Protein AF-I2K6D5-F1 (afdb_monomer)

Nearest PDB structures (foldseek):
  4fzs-assembly1_A  TM=4.509E-01  e=6.278E+00  Homo sapiens

Sequence (104 aa):
MGNKQQKLTYSKVGLAFVVFYLILTLICVIWAFTVSDPKGKFVLLQLPVALQLAVIQELGYIKLFVGLSWFVIYPLIIIPTLVILYQIGAMINSFWNILRVNRK

Mean predicted aligned error: 7.84 Å

Solvent-accessible surface area (backbone atoms only — not comparable to full-atom values): 5911 Å² total; per-residue (Å²): 135,88,81,77,75,76,73,82,70,76,38,66,58,4,50,49,48,35,53,53,51,52,51,54,39,48,52,30,49,56,51,26,72,73,44,83,52,71,66,60,23,53,51,34,59,32,66,77,44,44,69,61,49,49,53,37,42,76,71,67,51,47,72,77,54,62,92,59,52,68,84,55,52,48,57,69,50,47,56,59,48,42,54,51,38,30,50,52,24,36,51,52,55,50,51,53,51,52,58,57,57,77,73,111

Secondary structure (DSSP, 8-state):
-----------HHHHHHHHHHHHHHHHHHHHHHH--SHHHHHHHHHTTTHHHHHHHHHTT-GGGGTT--HHHHHHHHHHHHHHHHHHHHHHHHHHHHHHHHTT-

Foldseek 3Di:
DDPPPPPPPQQPQLVVQLVVLVVQQVVLQVVLVVDPDPVSSVVSNCVSCVVVLVVCVVVVNNVVCPPPDSVVVCCVRSVVVSVVSSVVSVVVVVVVVVVVVVVD

Radius of gyration: 18.41 Å; Cα contacts (8 Å, |Δi|>4): 56; chains: 1; bounding box: 56×31×52 Å

pLDDT: mean 83.47, std 12.56, range [40.16, 94.25]

Structure (mmCIF, N/CA/C/O backbone):
data_AF-I2K6D5-F1
#
_entry.id   AF-I2K6D5-F1
#
loop_
_atom_site.group_PDB
_atom_site.id
_atom_site.type_symbol
_atom_site.label_atom_id
_atom_site.label_alt_id
_atom_site.label_comp_id
_atom_site.label_asym_id
_atom_site.label_entity_id
_atom_site.label_seq_id
_atom_site.pdbx_PDB_ins_code
_atom_site.Cartn_x
_atom_site.Cartn_y
_atom_site.Cartn_z
_atom_site.occupancy
_atom_site.B_iso_or_equiv
_atom_site.auth_seq_id
_atom_site.auth_comp_id
_atom_site.auth_asym_id
_atom_site.auth_atom_id
_atom_site.pdbx_PDB_model_num
ATOM 1 N N . MET A 1 1 ? -37.290 -7.376 16.667 1.00 40.16 1 MET A N 1
ATOM 2 C CA . MET A 1 1 ? -36.279 -7.956 15.753 1.00 40.16 1 MET A CA 1
ATOM 3 C C . MET A 1 1 ? -35.229 -6.895 15.474 1.00 40.16 1 MET A C 1
ATOM 5 O O . MET A 1 1 ? -35.588 -5.743 15.274 1.00 40.16 1 MET A O 1
ATOM 9 N N . GLY A 1 2 ? -33.957 -7.254 15.641 1.00 43.91 2 GLY A N 1
ATOM 10 C CA . GLY A 1 2 ? -32.858 -6.326 15.899 1.00 43.91 2 GLY A CA 1
ATOM 11 C C . GLY A 1 2 ? -32.510 -5.413 14.731 1.00 43.91 2 GLY A C 1
ATOM 12 O O . GLY A 1 2 ? -32.138 -5.882 13.665 1.00 43.91 2 GLY A O 1
ATOM 13 N N . ASN A 1 3 ? -32.527 -4.107 14.987 1.00 45.66 3 ASN A N 1
ATOM 14 C CA . ASN A 1 3 ? -31.892 -3.119 14.129 1.00 45.66 3 ASN A CA 1
ATOM 15 C C . ASN A 1 3 ? -30.602 -2.673 14.830 1.00 45.66 3 ASN A C 1
ATOM 17 O O . ASN A 1 3 ? -30.500 -1.574 15.373 1.00 45.66 3 ASN A O 1
ATOM 21 N N . LYS A 1 4 ? -29.623 -3.588 14.906 1.00 44.19 4 LYS A N 1
ATOM 22 C CA . LYS A 1 4 ? -28.245 -3.211 15.230 1.00 44.19 4 LYS A CA 1
ATOM 23 C C . LYS A 1 4 ? -27.710 -2.517 13.989 1.00 44.19 4 LYS A C 1
ATOM 25 O O . LYS A 1 4 ? -27.098 -3.148 13.137 1.00 44.19 4 LYS A O 1
ATOM 30 N N . GLN A 1 5 ? -27.998 -1.224 13.894 1.00 46.34 5 GLN A N 1
ATOM 31 C CA . GLN A 1 5 ? -27.266 -0.292 13.055 1.00 46.34 5 GLN A CA 1
ATOM 32 C C . GLN A 1 5 ? -25.784 -0.527 13.360 1.00 46.34 5 GLN A C 1
ATOM 34 O O . GLN A 1 5 ? -25.280 -0.083 14.395 1.00 46.34 5 GLN A O 1
ATOM 39 N N . GLN A 1 6 ? -25.108 -1.317 12.523 1.00 52.19 6 GLN A N 1
ATOM 40 C CA . GLN A 1 6 ? -23.659 -1.397 12.508 1.00 52.19 6 GLN A CA 1
ATOM 41 C C . GLN A 1 6 ? -23.209 0.002 12.122 1.00 52.19 6 GLN A C 1
ATOM 43 O O . GLN A 1 6 ? -23.105 0.350 10.950 1.00 52.19 6 GLN A O 1
ATOM 48 N N . LYS A 1 7 ? -23.036 0.849 13.135 1.00 42.66 7 LYS A N 1
ATOM 49 C CA . LYS A 1 7 ? -22.411 2.146 12.985 1.00 42.66 7 LYS A CA 1
ATOM 50 C C . LYS A 1 7 ? -21.029 1.810 12.442 1.00 42.66 7 LYS A C 1
ATOM 52 O O . LYS A 1 7 ? -20.199 1.285 13.180 1.00 42.66 7 LYS A O 1
ATOM 57 N N . LEU A 1 8 ? -20.823 2.013 11.141 1.00 52.25 8 LEU A N 1
ATOM 58 C CA . LEU A 1 8 ? -19.515 1.991 10.497 1.00 52.25 8 LEU A CA 1
ATOM 59 C C . LEU A 1 8 ? -18.709 3.118 11.145 1.00 52.25 8 LEU A C 1
ATOM 61 O O . LEU A 1 8 ? -18.619 4.233 10.642 1.00 52.25 8 LEU A O 1
ATOM 65 N N . THR A 1 9 ? -18.204 2.874 12.349 1.00 56.78 9 THR A N 1
ATOM 66 C CA . THR A 1 9 ? -17.235 3.744 12.991 1.00 56.78 9 THR A CA 1
ATOM 67 C C . THR A 1 9 ? -15.982 3.633 12.149 1.00 56.78 9 THR A C 1
ATOM 69 O O . THR A 1 9 ? -15.252 2.650 12.246 1.00 56.78 9 THR A O 1
ATOM 72 N N . TYR A 1 10 ? -15.776 4.619 11.279 1.00 62.75 10 TYR A N 1
ATOM 73 C CA . TYR A 1 10 ? -14.558 4.762 10.496 1.00 62.75 10 TYR A CA 1
ATOM 74 C C . TYR A 1 10 ? -13.349 4.628 11.428 1.00 62.75 10 TYR A C 1
ATOM 76 O O . TYR A 1 10 ? -13.216 5.380 12.402 1.00 62.75 10 TYR A O 1
ATOM 84 N N . SER A 1 11 ? -12.487 3.640 11.173 1.00 80.19 11 SER A N 1
ATOM 85 C CA . SER A 1 11 ? -11.302 3.441 12.005 1.00 80.19 11 SER A CA 1
ATOM 86 C C . SER A 1 11 ? -10.265 4.491 11.637 1.00 80.19 11 SER A C 1
ATOM 88 O O . SER A 1 11 ? -9.591 4.373 10.616 1.00 80.19 11 SER A O 1
ATOM 90 N N . LYS A 1 12 ? -10.113 5.517 12.481 1.00 84.44 12 LYS A N 1
ATOM 91 C CA . LYS A 1 12 ? -9.056 6.531 12.320 1.00 84.44 12 LYS A CA 1
ATOM 92 C C . LYS A 1 12 ? -7.663 5.892 12.290 1.00 84.44 12 LYS A C 1
ATOM 94 O O . LYS A 1 12 ? -6.807 6.339 11.539 1.00 84.44 12 LYS A O 1
ATOM 99 N N . VAL A 1 13 ? -7.466 4.821 13.065 1.00 86.25 13 VAL A N 1
ATOM 100 C CA . VAL A 1 13 ? -6.217 4.043 13.098 1.00 86.25 13 VAL A CA 1
ATOM 101 C C . VAL A 1 13 ? -6.001 3.297 11.778 1.00 86.25 13 VAL A C 1
ATOM 103 O O . VAL A 1 13 ? -4.913 3.354 11.216 1.00 86.25 13 VAL A O 1
ATOM 106 N N . GLY A 1 14 ? -7.046 2.658 11.239 1.00 85.56 14 GLY A N 1
ATOM 107 C CA . GLY A 1 14 ? -6.981 2.003 9.926 1.00 85.56 14 GLY A CA 1
ATOM 108 C C . GLY A 1 14 ? -6.693 2.988 8.797 1.00 85.56 14 GLY A C 1
ATOM 109 O O . GLY A 1 14 ? -5.853 2.719 7.943 1.00 85.56 14 GLY A O 1
ATOM 110 N N . LEU A 1 15 ? -7.327 4.162 8.833 1.00 89.31 15 LEU A N 1
ATOM 111 C CA . LEU A 1 15 ? -7.057 5.232 7.878 1.00 89.31 15 LEU A CA 1
ATOM 112 C C . LEU A 1 15 ? -5.613 5.743 7.986 1.00 89.31 15 LEU A C 1
ATOM 114 O O . LEU A 1 15 ? -4.976 5.959 6.962 1.00 89.31 15 LEU A O 1
ATOM 118 N N . ALA A 1 16 ? -5.075 5.895 9.200 1.00 90.06 16 ALA A N 1
ATOM 119 C CA . ALA A 1 16 ? -3.692 6.324 9.400 1.00 90.06 16 ALA A CA 1
ATOM 120 C C . ALA A 1 16 ? -2.685 5.345 8.772 1.00 90.06 16 ALA A C 1
ATOM 122 O O . ALA A 1 16 ? -1.767 5.783 8.083 1.00 90.06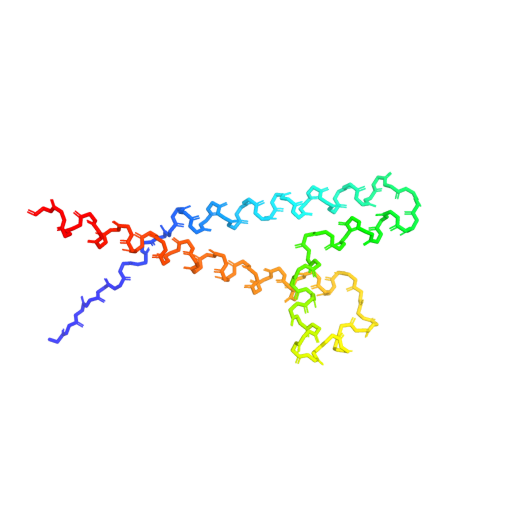 16 ALA A O 1
ATOM 123 N N . PHE A 1 17 ? -2.883 4.031 8.933 1.00 88.62 17 PHE A N 1
ATOM 124 C CA . PHE A 1 17 ? -2.030 3.025 8.289 1.00 88.62 17 PHE A CA 1
ATOM 125 C C . PHE A 1 17 ? -2.130 3.044 6.766 1.00 88.62 17 PHE A C 1
ATOM 127 O O . PHE A 1 17 ? -1.107 2.975 6.087 1.00 88.62 17 PHE A O 1
ATOM 134 N N . VAL A 1 18 ? -3.343 3.193 6.232 1.00 91.56 18 VAL A N 1
ATOM 135 C CA . VAL A 1 18 ? -3.580 3.354 4.792 1.00 91.56 18 VAL A CA 1
ATOM 136 C C . VAL A 1 18 ? -2.828 4.569 4.243 1.00 91.56 18 VAL A C 1
ATOM 138 O O . VAL A 1 18 ? -2.079 4.444 3.276 1.00 91.56 18 VAL A O 1
ATOM 141 N N . VAL A 1 19 ? -2.984 5.734 4.874 1.00 92.38 19 VAL A N 1
ATOM 142 C CA . VAL A 1 19 ? -2.336 6.979 4.439 1.00 92.38 19 VAL A CA 1
ATOM 143 C C . VAL A 1 19 ? -0.816 6.864 4.531 1.00 92.38 19 VAL A C 1
ATOM 145 O O . VAL A 1 19 ? -0.121 7.234 3.589 1.00 92.38 19 VAL A O 1
ATOM 148 N N . PHE A 1 20 ? -0.293 6.305 5.622 1.00 92.75 20 PHE A N 1
ATOM 149 C CA . PHE A 1 20 ? 1.144 6.112 5.801 1.00 92.75 20 PHE A CA 1
ATOM 150 C C . PHE A 1 20 ? 1.746 5.217 4.710 1.00 92.75 20 PHE A C 1
ATOM 152 O O . PHE A 1 20 ? 2.759 5.571 4.106 1.00 92.75 20 PHE A O 1
ATOM 159 N N . TYR A 1 21 ? 1.088 4.097 4.399 1.00 91.94 21 TYR A N 1
ATOM 160 C CA . TYR A 1 21 ? 1.513 3.204 3.324 1.00 91.94 21 TYR A CA 1
ATOM 161 C C . TYR A 1 21 ? 1.500 3.894 1.951 1.00 91.94 21 TYR A C 1
ATOM 163 O O . TYR A 1 21 ? 2.456 3.760 1.182 1.00 91.94 21 TYR A O 1
ATOM 171 N N . LEU A 1 22 ? 0.456 4.674 1.650 1.00 91.94 22 LEU A N 1
ATOM 172 C CA . LEU A 1 22 ? 0.366 5.429 0.398 1.00 91.94 22 LEU A CA 1
ATOM 173 C C . LEU A 1 22 ? 1.476 6.476 0.273 1.00 91.94 22 LEU A C 1
ATOM 175 O O . LEU A 1 22 ? 2.073 6.589 -0.795 1.00 91.94 22 LEU A O 1
ATOM 179 N N . ILE A 1 23 ? 1.787 7.201 1.351 1.00 94.25 23 ILE A N 1
ATOM 180 C CA . ILE A 1 23 ? 2.869 8.195 1.364 1.00 94.25 23 ILE A CA 1
ATOM 181 C C . ILE A 1 23 ? 4.214 7.524 1.078 1.00 94.25 23 ILE A C 1
ATOM 183 O O . ILE A 1 23 ? 4.940 7.980 0.198 1.00 94.25 23 ILE A O 1
ATOM 187 N N . LEU A 1 24 ? 4.535 6.424 1.767 1.00 91.44 24 LEU A N 1
ATOM 188 C CA . LEU A 1 24 ? 5.784 5.693 1.531 1.00 91.44 24 LEU A CA 1
ATOM 189 C C . LEU A 1 24 ? 5.881 5.183 0.092 1.00 91.44 24 LEU A C 1
ATOM 191 O O . LEU A 1 24 ? 6.907 5.359 -0.562 1.00 91.44 24 LEU A O 1
ATOM 195 N N . THR A 1 25 ? 4.792 4.610 -0.420 1.00 90.81 25 THR A N 1
ATOM 196 C CA . THR A 1 25 ? 4.730 4.124 -1.802 1.00 90.81 25 THR A CA 1
ATOM 197 C C . THR A 1 25 ? 4.962 5.266 -2.791 1.00 90.81 25 THR A C 1
ATOM 199 O O . THR A 1 25 ? 5.751 5.120 -3.724 1.00 90.81 25 THR A O 1
ATOM 202 N N . LEU A 1 26 ? 4.331 6.421 -2.572 1.00 91.88 26 LEU A N 1
ATOM 203 C CA . LEU A 1 26 ? 4.485 7.591 -3.428 1.00 91.88 26 LEU A CA 1
ATOM 204 C C . LEU A 1 26 ? 5.924 8.122 -3.409 1.00 91.88 26 LEU A C 1
ATOM 206 O O . LEU A 1 26 ? 6.465 8.409 -4.473 1.00 91.88 26 LEU A O 1
ATOM 210 N N . ILE A 1 27 ? 6.560 8.197 -2.236 1.00 92.75 27 ILE A N 1
ATOM 211 C CA . ILE A 1 27 ? 7.966 8.608 -2.106 1.00 92.75 27 ILE A CA 1
ATOM 212 C C . ILE A 1 27 ? 8.867 7.671 -2.915 1.00 92.75 27 ILE A C 1
ATOM 214 O O . ILE A 1 27 ? 9.674 8.148 -3.709 1.00 92.75 27 ILE A O 1
ATOM 218 N N . CYS A 1 28 ? 8.700 6.352 -2.778 1.00 89.56 28 CYS A N 1
ATOM 219 C CA . CYS A 1 28 ? 9.474 5.371 -3.541 1.00 89.56 28 CY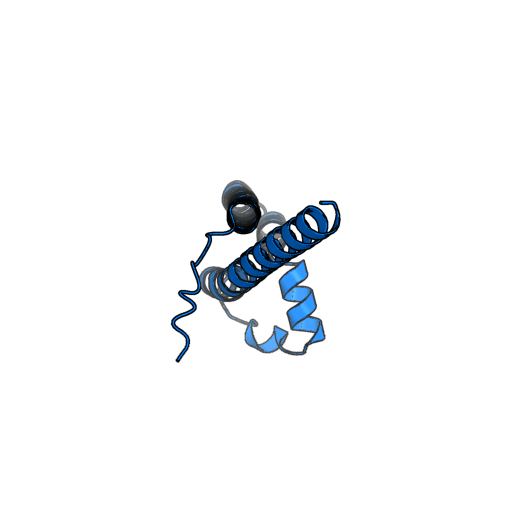S A CA 1
ATOM 220 C C . CYS A 1 28 ? 9.281 5.531 -5.055 1.00 89.56 28 CYS A C 1
ATOM 222 O O . CYS A 1 28 ? 10.256 5.498 -5.804 1.00 89.56 28 CYS A O 1
ATOM 224 N N . VAL A 1 29 ? 8.041 5.740 -5.506 1.00 88.88 29 VAL A N 1
ATOM 225 C CA . VAL A 1 29 ? 7.721 5.924 -6.927 1.00 88.88 29 VAL A CA 1
ATOM 226 C C . VAL A 1 29 ? 8.324 7.219 -7.467 1.00 88.88 29 VAL A C 1
ATOM 228 O O . VAL A 1 29 ? 8.979 7.184 -8.505 1.00 88.88 29 VAL A O 1
ATOM 231 N N . ILE A 1 30 ? 8.164 8.345 -6.765 1.00 91.56 30 ILE A N 1
ATOM 232 C CA . ILE A 1 30 ? 8.754 9.633 -7.162 1.00 91.56 30 ILE A CA 1
ATOM 233 C C . ILE A 1 30 ? 10.274 9.507 -7.238 1.00 91.56 30 ILE A C 1
ATOM 235 O O . ILE A 1 30 ? 10.874 9.906 -8.234 1.00 91.56 30 ILE A O 1
ATOM 239 N N . TRP A 1 31 ? 10.896 8.894 -6.230 1.00 89.31 31 TRP A N 1
ATOM 240 C CA . TRP A 1 31 ? 12.343 8.708 -6.200 1.00 89.31 31 TRP A CA 1
ATOM 241 C C . TRP A 1 31 ? 12.827 7.808 -7.345 1.00 89.31 31 TRP A C 1
ATOM 243 O O . TRP A 1 31 ? 13.857 8.076 -7.960 1.00 89.31 31 TRP A O 1
ATOM 253 N N . ALA A 1 32 ? 12.048 6.793 -7.722 1.00 88.81 32 ALA A N 1
ATOM 254 C CA . ALA A 1 32 ? 12.352 5.947 -8.871 1.00 88.81 32 ALA A CA 1
ATOM 255 C C . ALA A 1 32 ? 12.372 6.723 -10.205 1.00 88.81 32 ALA A C 1
ATOM 257 O O . ALA A 1 32 ? 13.057 6.307 -11.139 1.00 88.81 32 ALA A O 1
ATOM 258 N N . PHE A 1 33 ? 11.655 7.848 -10.314 1.00 86.75 33 PHE A N 1
ATOM 259 C CA . PHE A 1 33 ? 11.709 8.720 -11.494 1.00 86.75 33 PHE A CA 1
ATOM 260 C C . PHE A 1 33 ? 12.919 9.659 -11.513 1.00 86.75 33 PHE A C 1
ATOM 262 O O . PHE A 1 33 ? 13.267 10.144 -12.588 1.00 86.75 33 PHE A O 1
ATOM 269 N N . THR A 1 34 ? 13.580 9.902 -10.378 1.00 89.56 34 THR A N 1
ATOM 270 C CA . THR A 1 34 ? 14.785 10.748 -10.332 1.00 89.56 34 THR A CA 1
ATOM 271 C C . THR A 1 34 ? 16.075 9.957 -10.553 1.00 89.56 34 THR A C 1
ATOM 273 O O . THR A 1 34 ? 17.122 10.552 -10.789 1.00 89.56 34 THR A O 1
ATOM 276 N N . VAL A 1 35 ? 16.030 8.625 -10.448 1.00 89.50 35 VAL A N 1
ATOM 277 C CA . VAL A 1 35 ? 17.186 7.749 -10.671 1.00 89.50 35 VAL A CA 1
ATOM 278 C C . VAL A 1 35 ? 17.281 7.381 -12.152 1.00 89.50 35 VAL A C 1
ATOM 280 O O . VAL A 1 35 ? 16.341 6.842 -12.733 1.00 89.50 35 VAL A O 1
ATOM 283 N N . SER A 1 36 ? 18.436 7.658 -12.759 1.00 84.50 36 SER A N 1
ATOM 284 C CA . SER A 1 36 ? 18.725 7.324 -14.160 1.00 84.50 36 SER A CA 1
ATOM 285 C C . SER A 1 36 ? 19.158 5.871 -14.353 1.00 84.50 36 SER A C 1
ATOM 287 O O . SER A 1 36 ? 18.930 5.304 -15.420 1.00 84.50 36 SER A O 1
ATOM 289 N N . ASP A 1 37 ? 19.754 5.259 -13.326 1.00 91.62 37 ASP A N 1
ATOM 290 C CA . ASP A 1 37 ? 20.168 3.860 -13.359 1.00 91.62 37 ASP A CA 1
ATOM 291 C C . ASP A 1 37 ? 18.944 2.915 -13.382 1.00 91.62 37 ASP A C 1
ATOM 293 O O . ASP A 1 37 ? 18.136 2.919 -12.441 1.00 91.62 37 ASP A O 1
ATOM 297 N N . PRO A 1 38 ? 18.797 2.063 -14.417 1.00 84.25 38 PRO A N 1
ATOM 298 C CA . PRO A 1 38 ? 17.661 1.151 -14.541 1.00 84.25 38 PRO A CA 1
ATOM 299 C C . PRO A 1 38 ? 17.518 0.185 -13.360 1.00 84.25 38 PRO A C 1
ATOM 301 O O . PRO A 1 38 ? 16.399 -0.175 -12.983 1.00 84.25 38 PRO A O 1
ATOM 304 N N . LYS A 1 39 ? 18.637 -0.228 -12.751 1.00 86.25 39 LYS A N 1
ATOM 305 C CA . LYS A 1 39 ? 18.632 -1.165 -11.624 1.00 86.25 39 LYS A CA 1
ATOM 306 C C . LYS A 1 39 ? 18.142 -0.484 -10.347 1.00 86.25 39 LYS A C 1
ATOM 308 O O . LYS A 1 39 ? 17.264 -1.025 -9.676 1.00 86.25 39 LYS A O 1
ATOM 313 N N . GLY A 1 40 ? 18.633 0.716 -10.044 1.00 86.00 40 GLY A N 1
ATOM 314 C CA . GLY A 1 40 ? 18.167 1.533 -8.924 1.00 86.00 40 GLY A CA 1
ATOM 315 C C . GLY A 1 40 ? 16.672 1.839 -9.015 1.00 86.00 40 GLY A C 1
ATOM 316 O O . GLY A 1 40 ? 15.945 1.673 -8.035 1.00 86.00 40 GLY A O 1
ATOM 317 N N . LYS A 1 41 ? 16.182 2.163 -10.216 1.00 87.00 41 LYS A N 1
ATOM 318 C CA . LYS A 1 41 ? 14.748 2.342 -10.479 1.00 87.00 41 LYS A CA 1
ATOM 319 C C . LYS A 1 41 ? 13.931 1.088 -10.148 1.00 87.00 41 LYS A C 1
ATOM 321 O O . LYS A 1 41 ? 12.895 1.186 -9.496 1.00 87.00 41 LYS A O 1
ATOM 326 N N . PHE A 1 42 ? 14.403 -0.094 -10.547 1.00 85.75 42 PHE A N 1
ATOM 327 C CA . PHE A 1 42 ? 13.730 -1.3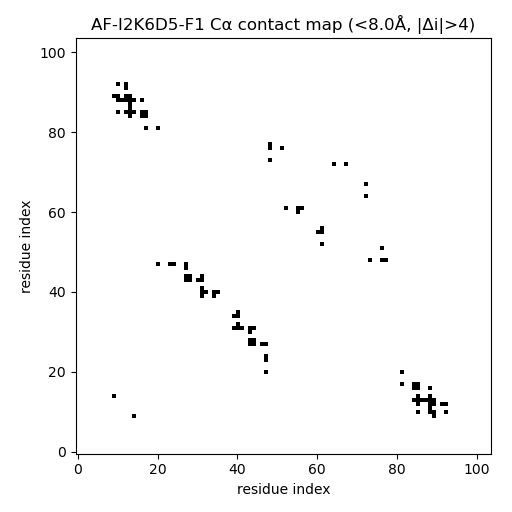67 -10.265 1.00 85.75 42 PHE A CA 1
ATOM 328 C C . PHE A 1 42 ? 13.718 -1.724 -8.769 1.00 85.75 42 PHE A C 1
ATOM 330 O O . PHE A 1 42 ? 12.725 -2.245 -8.264 1.00 85.75 42 PHE A O 1
ATOM 337 N N . VAL A 1 43 ? 14.797 -1.431 -8.038 1.00 88.44 43 VAL A N 1
ATOM 338 C CA . VAL A 1 43 ? 14.862 -1.643 -6.581 1.00 88.44 43 VAL A CA 1
ATOM 339 C C . VAL A 1 43 ? 13.885 -0.718 -5.853 1.00 88.44 43 VAL A C 1
ATOM 341 O O . VAL A 1 43 ? 13.123 -1.180 -5.006 1.00 88.44 43 VAL A O 1
ATOM 344 N N . LEU A 1 44 ? 13.854 0.568 -6.214 1.00 88.25 44 LEU A N 1
ATOM 345 C CA . LEU A 1 44 ? 12.964 1.552 -5.592 1.00 88.25 44 LEU A CA 1
ATOM 346 C C . LEU A 1 44 ? 11.482 1.230 -5.815 1.00 88.25 44 LEU A C 1
ATOM 348 O O . LEU A 1 44 ? 10.689 1.352 -4.884 1.00 88.25 44 LEU A O 1
ATOM 352 N N . LEU A 1 45 ? 11.113 0.773 -7.015 1.00 86.62 45 LEU A N 1
ATOM 353 C CA . LEU A 1 45 ? 9.740 0.346 -7.305 1.00 86.62 45 LEU A CA 1
ATOM 35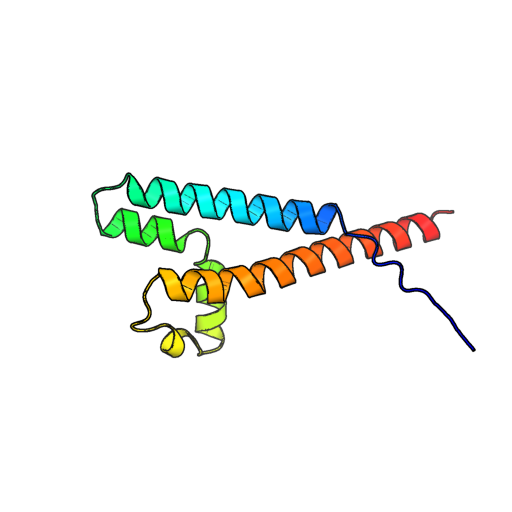4 C C . LEU A 1 45 ? 9.344 -0.915 -6.526 1.00 86.62 45 LEU A C 1
ATOM 356 O O . LEU A 1 45 ? 8.186 -1.078 -6.156 1.00 86.62 45 LEU A O 1
ATOM 360 N N . GLN A 1 46 ? 10.296 -1.799 -6.232 1.00 87.94 46 GLN A N 1
ATOM 361 C CA . GLN A 1 46 ? 10.011 -2.991 -5.444 1.00 87.94 46 GLN A CA 1
ATOM 362 C C . GLN A 1 46 ? 9.847 -2.703 -3.958 1.00 87.94 46 GLN A C 1
ATOM 364 O O . GLN A 1 46 ? 8.963 -3.294 -3.361 1.00 87.94 46 GLN A O 1
ATOM 369 N N . LEU A 1 47 ? 10.631 -1.813 -3.343 1.00 87.88 47 LEU A N 1
ATOM 370 C CA . LEU A 1 47 ? 10.602 -1.571 -1.887 1.00 87.88 47 LEU A CA 1
ATOM 371 C C . LEU A 1 47 ? 9.199 -1.520 -1.236 1.00 87.88 47 LEU A C 1
ATOM 373 O O . LEU A 1 47 ? 8.998 -2.223 -0.246 1.00 87.88 47 LEU A O 1
ATOM 377 N N . PRO A 1 48 ? 8.211 -0.764 -1.758 1.00 86.31 48 PRO A N 1
ATOM 378 C CA . PRO A 1 48 ? 6.882 -0.686 -1.142 1.00 86.31 48 PRO A CA 1
ATOM 379 C C . PRO A 1 48 ? 6.007 -1.940 -1.332 1.00 86.31 48 PRO A C 1
ATOM 381 O O . PRO A 1 48 ? 4.989 -2.084 -0.648 1.00 86.31 48 PRO A O 1
ATOM 384 N N . VAL A 1 49 ? 6.363 -2.818 -2.275 1.00 88.94 49 VAL A N 1
ATOM 385 C CA . VAL A 1 49 ? 5.566 -3.989 -2.690 1.00 88.94 49 VAL A CA 1
ATOM 386 C C . VAL A 1 49 ? 6.322 -5.321 -2.601 1.00 88.94 49 VAL A C 1
ATOM 388 O O . VAL A 1 49 ? 5.736 -6.372 -2.838 1.00 88.94 49 VAL A O 1
ATOM 391 N N . ALA A 1 50 ? 7.613 -5.310 -2.262 1.00 88.81 50 ALA A N 1
ATOM 392 C CA . ALA A 1 50 ? 8.497 -6.473 -2.305 1.00 88.81 50 ALA A CA 1
ATOM 393 C C . ALA A 1 50 ? 8.047 -7.555 -1.327 1.00 88.81 50 ALA A C 1
ATOM 395 O O . ALA A 1 50 ? 8.045 -8.733 -1.666 1.00 88.81 50 ALA A O 1
ATOM 396 N N . LEU A 1 51 ? 7.618 -7.150 -0.131 1.00 86.75 51 LEU A N 1
ATOM 397 C CA . LEU A 1 51 ? 7.114 -8.076 0.877 1.00 86.75 51 LEU A CA 1
ATOM 398 C C . LEU A 1 51 ? 5.803 -8.729 0.421 1.00 86.75 51 LEU A C 1
ATOM 400 O O . LEU A 1 51 ? 5.616 -9.931 0.580 1.00 86.75 51 LEU A O 1
ATOM 404 N N . GLN A 1 52 ? 4.916 -7.962 -0.209 1.00 90.56 52 GLN A N 1
ATOM 405 C CA . GLN A 1 52 ? 3.659 -8.454 -0.765 1.00 90.56 52 GLN A CA 1
ATOM 406 C C . GLN A 1 52 ? 3.914 -9.403 -1.942 1.00 90.56 52 GLN A C 1
ATOM 408 O O . GLN A 1 52 ? 3.287 -10.456 -2.030 1.00 90.56 52 GLN A O 1
ATOM 413 N N . LEU A 1 53 ? 4.867 -9.068 -2.814 1.00 88.00 53 LEU A N 1
ATOM 414 C CA . LEU A 1 53 ? 5.306 -9.926 -3.914 1.00 88.00 53 LEU A CA 1
ATOM 415 C C . LEU A 1 53 ? 5.944 -11.223 -3.408 1.00 88.00 53 LEU A C 1
ATOM 417 O O . LEU A 1 53 ? 5.670 -12.276 -3.975 1.00 88.00 53 LEU A O 1
ATOM 421 N N . ALA A 1 54 ? 6.728 -11.173 -2.329 1.00 87.88 54 ALA A N 1
ATOM 422 C CA . ALA A 1 54 ? 7.294 -12.362 -1.701 1.00 87.88 54 ALA A CA 1
ATOM 423 C C . ALA A 1 54 ? 6.189 -13.292 -1.177 1.00 87.88 54 ALA A C 1
ATOM 425 O O . ALA A 1 54 ? 6.216 -14.486 -1.449 1.00 87.88 54 ALA A O 1
ATOM 426 N N . VAL A 1 55 ? 5.155 -12.752 -0.525 1.00 89.31 55 VAL A N 1
ATOM 427 C CA . VAL A 1 55 ? 3.988 -13.549 -0.103 1.00 89.31 55 VAL A CA 1
ATOM 428 C C . VAL A 1 55 ? 3.280 -14.179 -1.309 1.00 89.31 55 VAL A C 1
ATOM 430 O O . VAL A 1 55 ? 2.958 -15.362 -1.291 1.00 89.31 55 VAL A O 1
ATOM 433 N N . ILE A 1 56 ? 3.070 -13.421 -2.386 1.00 89.38 56 ILE A N 1
ATOM 434 C CA . ILE A 1 56 ? 2.475 -13.929 -3.634 1.00 89.38 56 ILE A CA 1
ATOM 435 C C . ILE A 1 56 ? 3.343 -15.033 -4.263 1.00 89.38 56 ILE A C 1
ATOM 437 O O . ILE A 1 56 ? 2.810 -15.989 -4.833 1.00 89.38 56 ILE A O 1
ATOM 441 N N . GLN A 1 57 ? 4.667 -14.910 -4.165 1.00 89.00 57 GLN A N 1
ATOM 442 C CA . GLN A 1 57 ? 5.625 -15.913 -4.618 1.00 89.00 57 GLN A CA 1
ATOM 443 C C . GLN A 1 57 ? 5.538 -17.200 -3.801 1.00 89.00 57 GLN A C 1
ATOM 445 O O . GLN A 1 57 ? 5.451 -18.265 -4.408 1.00 89.00 57 GLN A O 1
ATOM 450 N N . GLU A 1 58 ? 5.484 -17.112 -2.473 1.00 91.12 58 GLU A N 1
ATOM 451 C CA . GLU A 1 58 ? 5.295 -18.274 -1.593 1.00 91.12 58 GLU A CA 1
ATOM 452 C C . GLU A 1 58 ? 3.953 -18.978 -1.848 1.00 91.12 58 GLU A C 1
ATOM 454 O O . GLU A 1 58 ? 3.858 -20.201 -1.794 1.00 91.12 58 GLU A O 1
ATOM 459 N N . LEU A 1 59 ? 2.917 -18.222 -2.220 1.00 90.00 59 LEU A N 1
ATOM 460 C CA . LEU A 1 59 ? 1.623 -18.775 -2.630 1.00 90.00 59 LEU A CA 1
ATOM 461 C C . LEU A 1 59 ? 1.629 -19.372 -4.054 1.00 90.00 59 LEU A C 1
ATOM 463 O O . LEU A 1 59 ? 0.611 -19.895 -4.502 1.00 90.00 59 LEU A O 1
ATOM 467 N N . GLY A 1 60 ? 2.745 -19.288 -4.786 1.00 89.12 60 GLY A N 1
ATOM 468 C CA . GLY A 1 60 ? 2.901 -19.841 -6.135 1.00 89.12 60 GLY A CA 1
ATOM 469 C C . GLY A 1 60 ? 2.292 -18.996 -7.261 1.00 89.12 60 GLY A C 1
ATOM 470 O O . GLY A 1 60 ? 2.306 -19.416 -8.420 1.00 89.12 60 GLY A O 1
ATOM 471 N N . TYR A 1 61 ? 1.797 -17.790 -6.965 1.00 88.75 61 TYR A N 1
ATOM 472 C CA . TYR A 1 61 ? 1.077 -16.940 -7.922 1.00 88.75 61 TYR A CA 1
ATOM 473 C C . TYR A 1 61 ? 1.958 -15.915 -8.645 1.00 88.75 61 TYR A C 1
ATOM 475 O O . TYR A 1 61 ? 1.463 -15.192 -9.508 1.00 88.75 61 TYR A O 1
ATOM 483 N N . ILE A 1 62 ? 3.266 -15.855 -8.367 1.00 84.88 62 ILE A N 1
ATOM 484 C CA . ILE A 1 62 ? 4.167 -14.856 -8.976 1.00 84.88 62 ILE A CA 1
ATOM 485 C C . ILE A 1 62 ? 4.190 -14.919 -10.511 1.00 84.88 62 ILE A C 1
ATOM 487 O O . ILE A 1 62 ? 4.344 -13.896 -11.173 1.00 84.88 62 ILE A O 1
ATOM 491 N N . LYS A 1 63 ? 3.949 -16.103 -11.093 1.00 84.75 63 LYS A N 1
ATOM 492 C CA . LYS A 1 63 ? 3.871 -16.301 -12.550 1.00 84.75 63 LYS A CA 1
ATOM 493 C C . LYS A 1 63 ? 2.752 -15.485 -13.207 1.00 84.75 63 LYS A C 1
ATOM 495 O O . LYS A 1 63 ? 2.889 -15.137 -14.373 1.00 84.75 63 LYS A O 1
ATOM 500 N N . LEU A 1 64 ? 1.694 -15.134 -12.468 1.00 84.56 64 LEU A N 1
ATOM 501 C CA . LEU A 1 64 ? 0.606 -14.278 -12.958 1.00 84.56 64 LEU A CA 1
ATOM 502 C C . LEU A 1 64 ? 1.049 -12.824 -13.182 1.00 84.56 64 LEU A C 1
ATOM 504 O O . LEU A 1 64 ? 0.391 -12.090 -13.911 1.00 84.56 64 LEU A O 1
ATOM 508 N N . PHE A 1 65 ? 2.159 -12.413 -12.566 1.00 83.00 65 PHE A N 1
ATOM 509 C CA . PHE A 1 65 ? 2.696 -11.055 -12.651 1.00 83.00 65 PHE A CA 1
ATOM 510 C C . PHE A 1 65 ? 3.827 -10.929 -13.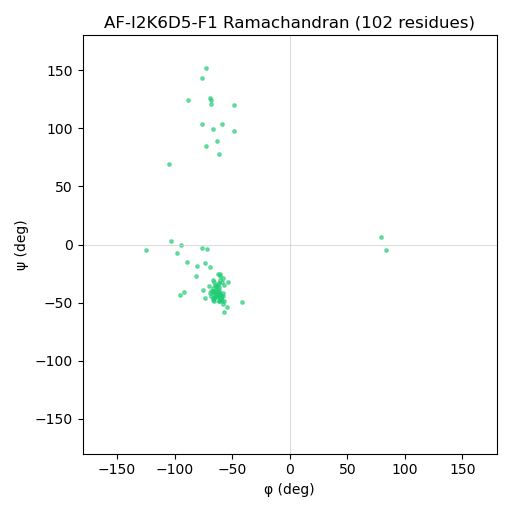683 1.00 83.00 65 PHE A C 1
ATOM 512 O O . PHE A 1 65 ? 4.272 -9.820 -13.980 1.00 83.00 65 PHE A O 1
ATOM 519 N N . VAL A 1 66 ? 4.287 -12.046 -14.257 1.00 80.88 66 VAL A N 1
ATOM 520 C CA . VAL A 1 66 ? 5.351 -12.060 -15.267 1.00 80.88 66 VAL A CA 1
ATOM 521 C C . VAL A 1 66 ? 4.835 -11.441 -16.566 1.00 80.88 66 VAL A C 1
ATOM 523 O O . VAL A 1 66 ? 3.818 -11.860 -17.107 1.00 80.88 66 VAL A O 1
ATOM 526 N N . GLY A 1 67 ? 5.550 -10.436 -17.073 1.00 82.38 67 GLY A N 1
ATOM 527 C CA . GLY A 1 67 ? 5.186 -9.725 -18.303 1.00 82.38 67 GLY A CA 1
ATOM 528 C C . GLY A 1 67 ? 4.161 -8.602 -18.115 1.00 82.38 67 GLY A C 1
ATOM 529 O O . GLY A 1 67 ? 3.905 -7.862 -19.064 1.00 82.38 67 GLY A O 1
ATOM 530 N N . LEU A 1 68 ? 3.615 -8.415 -16.907 1.00 86.00 68 LEU A N 1
ATOM 531 C CA . LEU A 1 68 ? 2.787 -7.251 -16.601 1.00 86.00 68 LEU A CA 1
ATOM 532 C C . LEU A 1 68 ? 3.656 -6.008 -16.397 1.00 86.00 68 LEU A C 1
ATOM 534 O O . LEU A 1 68 ? 4.745 -6.061 -15.825 1.00 86.00 68 LEU A O 1
ATOM 538 N N . SER A 1 69 ? 3.151 -4.859 -16.842 1.00 86.31 69 SER A N 1
ATOM 539 C CA . SER A 1 69 ? 3.799 -3.584 -16.557 1.00 86.31 69 SER A CA 1
ATOM 540 C C . SER A 1 69 ? 3.601 -3.199 -15.090 1.00 86.31 69 SER A C 1
ATOM 542 O O . SER A 1 69 ? 2.584 -3.521 -14.470 1.00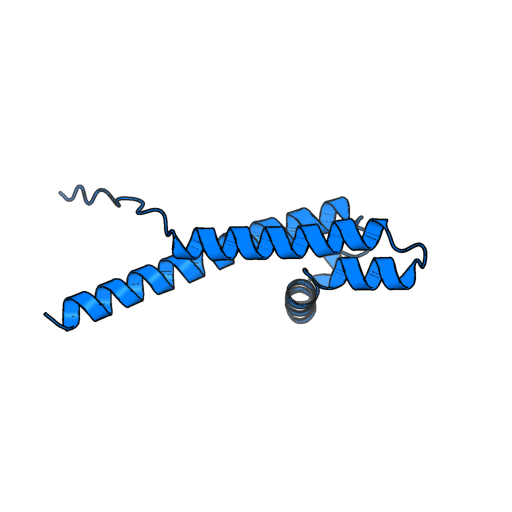 86.31 69 SER A O 1
ATOM 544 N N . TRP A 1 70 ? 4.544 -2.435 -14.538 1.00 83.50 70 TRP A N 1
ATOM 545 C CA . TRP A 1 70 ? 4.433 -1.905 -13.176 1.00 83.50 70 TRP A CA 1
ATOM 546 C C . TRP A 1 70 ? 3.130 -1.126 -12.944 1.00 83.50 70 TRP A C 1
ATOM 548 O O . TRP A 1 70 ? 2.548 -1.225 -11.869 1.00 83.50 70 TRP A O 1
ATOM 558 N N . PHE A 1 71 ? 2.602 -0.446 -13.966 1.00 83.88 71 PHE A N 1
ATOM 559 C CA . PHE A 1 71 ? 1.311 0.248 -13.893 1.00 83.88 71 PHE A CA 1
ATOM 560 C C . PHE A 1 71 ? 0.124 -0.674 -13.587 1.00 83.88 71 PHE A C 1
ATOM 562 O O . PHE A 1 71 ? -0.857 -0.212 -13.014 1.00 83.88 71 PHE A O 1
ATOM 569 N N . VAL A 1 72 ? 0.206 -1.959 -13.945 1.00 88.19 72 VAL A N 1
ATOM 570 C CA . VAL A 1 72 ? -0.830 -2.962 -13.654 1.00 88.19 72 VAL A CA 1
ATOM 571 C C . VAL A 1 72 ? -0.550 -3.666 -12.325 1.00 88.19 72 VAL A C 1
ATOM 573 O O . VAL A 1 72 ? -1.463 -3.868 -11.528 1.00 88.19 72 VAL A O 1
ATOM 576 N N . ILE A 1 73 ? 0.715 -3.995 -12.049 1.00 87.94 73 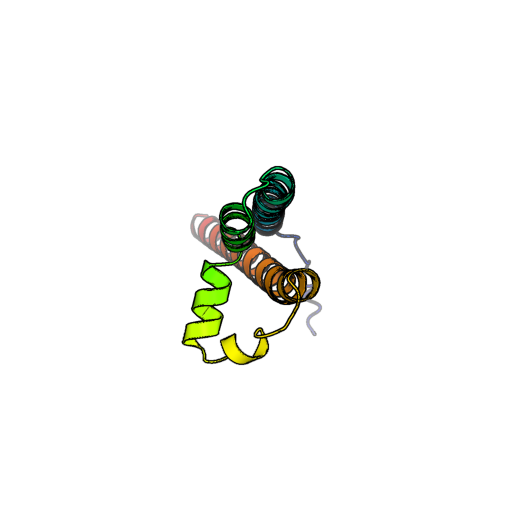ILE A N 1
ATOM 577 C CA . ILE A 1 73 ? 1.119 -4.684 -10.813 1.00 87.94 73 ILE A CA 1
ATOM 578 C C . ILE A 1 73 ? 0.795 -3.831 -9.576 1.00 87.94 73 ILE A C 1
ATOM 580 O O . ILE A 1 73 ? 0.278 -4.345 -8.586 1.00 87.94 73 ILE A O 1
ATOM 584 N N . TYR A 1 74 ? 1.048 -2.522 -9.639 1.00 88.12 74 TYR A N 1
ATOM 585 C CA . TYR A 1 74 ? 0.825 -1.604 -8.521 1.00 88.12 74 TYR A CA 1
ATOM 586 C C . TYR A 1 74 ? -0.619 -1.603 -8.000 1.00 88.12 74 TYR A C 1
ATOM 588 O O . TYR A 1 74 ? -0.802 -1.901 -6.823 1.00 88.12 74 TYR A O 1
ATOM 596 N N . PRO A 1 75 ? -1.661 -1.312 -8.801 1.00 88.94 75 PRO A N 1
ATOM 597 C CA . PRO A 1 75 ? -3.036 -1.335 -8.309 1.00 88.94 75 PRO A CA 1
ATOM 598 C C . PRO A 1 75 ? -3.465 -2.733 -7.846 1.00 88.94 75 PRO A C 1
ATOM 600 O O . PRO A 1 75 ? -4.144 -2.836 -6.825 1.00 88.94 75 PRO A O 1
ATOM 603 N N . LEU A 1 76 ? -3.020 -3.800 -8.524 1.00 90.44 76 LEU A N 1
ATOM 604 C CA . LEU A 1 76 ? -3.316 -5.179 -8.120 1.00 90.44 76 LEU A CA 1
ATOM 605 C C . LEU A 1 76 ? -2.783 -5.526 -6.726 1.00 90.44 76 LEU A C 1
ATOM 607 O O . LEU A 1 76 ? -3.399 -6.334 -6.041 1.00 90.44 76 LEU A O 1
ATOM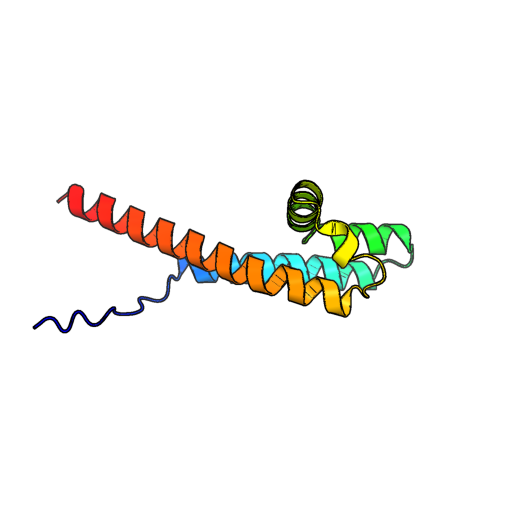 611 N N . ILE A 1 77 ? -1.673 -4.924 -6.295 1.00 89.75 77 ILE A N 1
ATOM 612 C CA . ILE A 1 77 ? -1.073 -5.171 -4.975 1.00 89.75 77 ILE A CA 1
ATOM 613 C C . ILE A 1 77 ? -1.524 -4.135 -3.944 1.00 89.75 77 ILE A C 1
ATOM 615 O O . ILE A 1 77 ? -1.851 -4.481 -2.807 1.00 89.75 77 ILE A O 1
ATOM 619 N N . ILE A 1 78 ? -1.562 -2.859 -4.320 1.00 89.50 78 ILE A N 1
ATOM 620 C CA . ILE A 1 78 ? -1.888 -1.761 -3.410 1.00 89.50 78 ILE A CA 1
ATOM 621 C C . ILE A 1 78 ? -3.332 -1.881 -2.938 1.00 89.50 78 ILE A C 1
ATOM 623 O O . ILE A 1 78 ? -3.556 -1.841 -1.735 1.00 89.50 78 ILE A O 1
ATOM 627 N N . ILE A 1 79 ? -4.306 -2.086 -3.831 1.00 90.19 79 ILE A N 1
ATOM 628 C CA . ILE A 1 79 ? -5.727 -2.167 -3.452 1.00 90.19 79 ILE A CA 1
ATOM 629 C C . ILE A 1 79 ? -5.973 -3.220 -2.355 1.00 90.19 79 ILE A C 1
ATOM 631 O O . ILE A 1 79 ? -6.509 -2.849 -1.306 1.00 90.19 79 ILE A O 1
ATOM 635 N N . PRO A 1 80 ? -5.560 -4.495 -2.509 1.00 90.88 80 PRO A N 1
ATOM 636 C CA . PRO A 1 80 ? -5.743 -5.474 -1.442 1.00 90.88 80 PRO A CA 1
ATOM 637 C C . PRO A 1 80 ? -4.932 -5.128 -0.188 1.00 90.88 80 PRO A C 1
ATOM 639 O O . PRO A 1 80 ? -5.434 -5.307 0.921 1.00 90.88 80 PRO A O 1
ATOM 642 N N . THR A 1 81 ? -3.730 -4.557 -0.328 1.00 91.56 81 THR A N 1
ATOM 643 C CA . THR A 1 81 ? -2.929 -4.106 0.825 1.00 91.56 81 THR A CA 1
ATOM 644 C C . THR A 1 81 ? -3.657 -3.027 1.634 1.00 91.56 81 THR A C 1
ATOM 646 O O . THR A 1 81 ? -3.693 -3.104 2.861 1.00 91.56 81 THR A O 1
ATOM 649 N N . LEU A 1 82 ? -4.294 -2.052 0.977 1.00 91.38 82 LEU A N 1
ATOM 650 C CA . LEU A 1 82 ? -5.068 -0.996 1.639 1.00 91.38 82 LEU A CA 1
ATOM 651 C C . LEU A 1 82 ? -6.251 -1.572 2.421 1.00 91.38 82 LEU A C 1
ATOM 653 O O . LEU A 1 82 ? -6.489 -1.171 3.561 1.00 91.38 82 LEU A O 1
ATOM 657 N N . VAL A 1 83 ? -6.965 -2.536 1.830 1.00 91.81 83 VAL A N 1
ATOM 658 C CA . VAL A 1 83 ? -8.078 -3.227 2.496 1.00 91.81 83 VAL A CA 1
ATOM 659 C C . VAL A 1 83 ? -7.580 -3.952 3.746 1.00 91.81 83 VAL A C 1
ATOM 661 O O . VAL A 1 83 ? -8.164 -3.794 4.818 1.00 91.81 83 VAL A O 1
ATOM 664 N N . ILE A 1 84 ? -6.476 -4.696 3.636 1.00 90.62 84 ILE A N 1
ATOM 665 C CA . ILE A 1 84 ? -5.875 -5.428 4.758 1.00 90.62 84 ILE A CA 1
ATOM 666 C C . ILE A 1 84 ? -5.433 -4.463 5.865 1.00 90.62 84 ILE A C 1
ATOM 668 O O . ILE A 1 84 ? -5.798 -4.660 7.023 1.00 90.62 84 ILE A O 1
ATOM 672 N N . LEU A 1 85 ? -4.712 -3.389 5.532 1.00 90.31 85 LEU A N 1
ATOM 673 C CA . LEU A 1 85 ? -4.249 -2.392 6.505 1.00 90.31 85 LEU A CA 1
ATOM 674 C C . LEU A 1 85 ? -5.408 -1.707 7.231 1.00 90.31 85 LEU A C 1
ATOM 676 O O . LEU A 1 85 ? -5.363 -1.538 8.454 1.00 90.31 85 LEU A O 1
ATOM 680 N N . TYR A 1 86 ? -6.465 -1.349 6.500 1.00 89.69 86 TYR A N 1
ATOM 681 C CA . TYR A 1 86 ? -7.656 -0.767 7.105 1.00 89.69 86 TYR A CA 1
ATOM 682 C C . TYR A 1 86 ? -8.325 -1.746 8.075 1.00 89.69 86 TYR A C 1
ATOM 684 O O . TYR A 1 86 ? -8.662 -1.357 9.198 1.00 89.69 86 TYR A O 1
ATOM 692 N N . GLN A 1 87 ? -8.468 -3.018 7.683 1.00 89.69 87 GLN A N 1
ATOM 693 C CA . GLN A 1 87 ? -9.030 -4.056 8.548 1.00 89.69 87 GLN A CA 1
ATOM 694 C C . GLN A 1 87 ? -8.179 -4.282 9.800 1.00 89.69 87 GLN A C 1
ATOM 696 O O . GLN A 1 87 ? -8.730 -4.293 10.899 1.00 89.69 87 GLN A O 1
ATOM 701 N N . ILE A 1 88 ? -6.851 -4.358 9.675 1.00 90.12 88 ILE A N 1
ATOM 702 C CA . ILE A 1 88 ? -5.936 -4.475 10.820 1.00 90.12 88 ILE A CA 1
ATOM 703 C C . ILE A 1 88 ? -6.142 -3.304 11.789 1.00 90.12 88 ILE A C 1
ATOM 705 O O . ILE A 1 88 ? -6.343 -3.510 12.987 1.00 90.12 88 ILE A O 1
ATOM 709 N N . GLY A 1 89 ? -6.174 -2.067 11.288 1.00 88.56 89 GLY A N 1
ATOM 710 C CA . GLY A 1 89 ? -6.416 -0.902 12.139 1.00 88.56 89 GLY A CA 1
ATOM 711 C C . GLY A 1 89 ? -7.820 -0.876 12.756 1.00 88.56 89 GLY A C 1
ATOM 712 O O . GLY A 1 89 ? -7.997 -0.402 13.879 1.00 88.56 89 GLY A O 1
ATOM 713 N N . ALA A 1 90 ? -8.841 -1.394 12.070 1.00 86.06 90 ALA A N 1
ATOM 714 C CA . ALA A 1 90 ? -10.186 -1.556 12.627 1.00 86.06 90 ALA A CA 1
ATOM 715 C C . ALA A 1 90 ? -10.237 -2.626 13.733 1.00 86.06 90 ALA A C 1
ATOM 717 O O . ALA A 1 90 ? -10.878 -2.402 14.766 1.00 86.06 90 ALA A O 1
ATOM 718 N N . MET A 1 91 ? -9.524 -3.742 13.563 1.00 87.56 91 MET A N 1
ATOM 719 C CA . MET A 1 91 ? -9.393 -4.796 14.571 1.00 87.56 91 MET A CA 1
ATOM 720 C C . MET A 1 91 ? -8.670 -4.285 15.817 1.00 87.56 91 MET A C 1
ATOM 722 O O . MET A 1 91 ? -9.171 -4.475 16.922 1.00 87.56 91 MET A O 1
ATOM 726 N N . ILE A 1 92 ? -7.563 -3.553 15.653 1.00 87.62 92 ILE A N 1
ATOM 727 C CA . ILE A 1 92 ? -6.825 -2.933 16.767 1.00 87.62 92 ILE A CA 1
ATOM 728 C C . ILE A 1 92 ? -7.720 -1.955 17.534 1.00 87.62 92 ILE A C 1
ATOM 730 O O . ILE A 1 92 ? -7.795 -2.014 18.762 1.00 87.62 92 ILE A O 1
ATOM 734 N N . ASN A 1 93 ? -8.447 -1.085 16.825 1.00 85.88 93 ASN A N 1
ATOM 735 C CA . ASN A 1 93 ? -9.370 -0.141 17.456 1.00 85.88 93 ASN A CA 1
ATOM 736 C C . ASN A 1 93 ? -10.486 -0.861 18.235 1.00 85.88 93 ASN A C 1
ATOM 738 O O . ASN A 1 93 ? -10.835 -0.459 19.345 1.00 85.88 93 ASN A O 1
ATOM 742 N N . SER A 1 94 ? -11.023 -1.949 17.678 1.00 82.56 94 SER A N 1
ATOM 743 C CA . SER A 1 94 ? -12.054 -2.765 18.330 1.00 82.56 94 SER A CA 1
ATOM 744 C C . SER A 1 94 ? -11.517 -3.465 19.578 1.00 82.56 94 SER A C 1
ATOM 746 O O . SER A 1 94 ? -12.130 -3.380 20.641 1.00 82.56 94 SER A O 1
ATOM 748 N N . PHE A 1 95 ? -10.339 -4.081 19.480 1.00 85.88 95 PHE A N 1
ATOM 749 C CA . PHE A 1 95 ? -9.669 -4.752 20.591 1.00 85.88 95 PHE A CA 1
ATOM 750 C C . PHE A 1 95 ? -9.370 -3.786 21.743 1.00 85.88 95 PHE A C 1
ATOM 752 O O . PHE A 1 95 ? -9.678 -4.068 22.900 1.00 85.88 95 PHE A O 1
ATOM 759 N N . TRP A 1 96 ? -8.867 -2.591 21.428 1.00 84.31 96 TRP A N 1
ATOM 760 C CA . TRP A 1 96 ? -8.612 -1.554 22.424 1.00 84.31 96 TRP A CA 1
ATOM 761 C C . TRP A 1 96 ? -9.888 -1.105 23.150 1.00 84.31 96 TRP A C 1
ATOM 763 O O . TRP A 1 96 ? -9.865 -0.863 24.358 1.00 84.31 96 TRP A O 1
ATOM 773 N N . ASN A 1 97 ? -11.010 -0.989 22.435 1.00 82.06 97 ASN A N 1
ATOM 774 C CA . ASN A 1 97 ? -12.292 -0.630 23.041 1.00 82.06 97 ASN A CA 1
ATOM 775 C C . ASN A 1 97 ? -12.807 -1.731 23.979 1.00 82.06 97 ASN A C 1
ATOM 777 O O . ASN A 1 97 ? -13.275 -1.407 25.068 1.00 82.06 97 ASN A O 1
ATOM 781 N N . ILE A 1 98 ? -12.654 -3.007 23.610 1.00 83.44 98 ILE A N 1
ATOM 782 C CA . ILE A 1 98 ? -12.999 -4.151 24.473 1.00 83.44 98 ILE A CA 1
ATOM 783 C C . ILE A 1 98 ? -12.173 -4.116 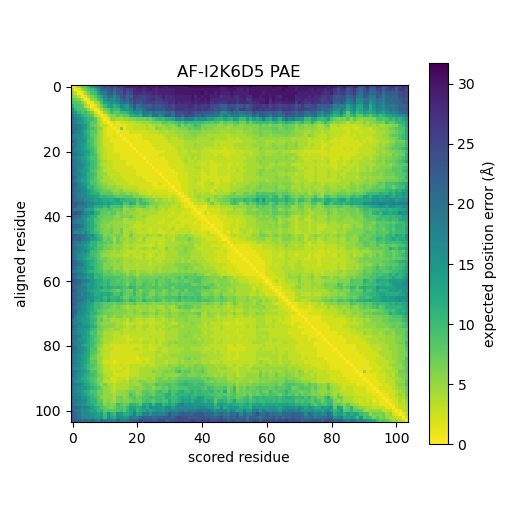25.766 1.00 83.44 98 ILE A C 1
ATOM 785 O O . ILE A 1 98 ? -12.736 -4.190 26.857 1.00 83.44 98 ILE A O 1
ATOM 789 N N . LEU A 1 99 ? -10.854 -3.913 25.666 1.00 84.94 99 LEU A N 1
ATOM 790 C CA . LEU A 1 99 ? -9.979 -3.806 26.839 1.00 84.94 99 LEU A CA 1
ATOM 791 C C . LEU A 1 99 ? -10.326 -2.613 27.740 1.00 84.94 99 LEU A C 1
ATOM 793 O O . LEU A 1 99 ? -10.183 -2.696 28.958 1.00 84.94 99 LEU A O 1
ATOM 797 N N . ARG A 1 100 ? -10.775 -1.492 27.162 1.00 81.38 100 ARG A N 1
ATOM 798 C CA . ARG A 1 100 ? -11.218 -0.320 27.933 1.00 81.38 100 ARG A CA 1
ATOM 799 C C . ARG A 1 100 ? -12.535 -0.564 28.667 1.00 81.38 100 ARG A C 1
ATOM 801 O O . ARG A 1 100 ? -12.696 -0.046 29.766 1.00 81.38 100 ARG A O 1
ATOM 808 N N . VAL A 1 101 ? -13.455 -1.318 28.067 1.00 78.81 101 VAL A N 1
ATOM 809 C CA . VAL A 1 101 ? -14.735 -1.686 28.692 1.00 78.81 101 VAL A CA 1
ATOM 810 C C . VAL A 1 101 ? -14.512 -2.651 29.852 1.00 78.81 101 VAL A C 1
ATOM 812 O O . VAL A 1 101 ? -15.083 -2.436 30.908 1.00 78.81 101 VAL A O 1
ATOM 815 N N . ASN A 1 102 ? -13.623 -3.636 29.704 1.00 75.12 102 ASN A N 1
ATOM 816 C CA . ASN A 1 102 ? -13.345 -4.630 30.750 1.00 75.12 102 ASN A CA 1
ATOM 817 C C . ASN A 1 102 ? -12.558 -4.077 31.962 1.00 75.12 102 ASN A C 1
ATOM 819 O O . ASN A 1 102 ? -12.277 -4.811 32.902 1.00 75.12 102 ASN A O 1
ATOM 823 N N . ARG A 1 103 ? -12.144 -2.801 31.919 1.00 68.75 103 ARG A N 1
ATOM 824 C CA . ARG A 1 103 ? -11.467 -2.090 33.020 1.00 68.75 103 ARG A CA 1
ATOM 825 C C . ARG A 1 103 ? -12.381 -1.124 33.792 1.00 68.75 103 ARG A C 1
ATOM 827 O O . ARG A 1 103 ? -11.873 -0.412 34.656 1.00 68.75 103 ARG A O 1
ATOM 834 N N . LYS A 1 104 ? -13.674 -1.057 33.471 1.00 53.47 104 LYS A N 1
ATOM 835 C CA . LYS A 1 104 ? -14.694 -0.329 34.241 1.00 53.47 104 LYS A CA 1
ATOM 836 C C . LYS A 1 104 ? -15.605 -1.315 34.949 1.00 53.47 104 LYS A C 1
ATOM 838 O O . LYS A 1 104 ? -16.052 -0.953 36.054 1.00 53.47 104 LYS A O 1
#